Protein AF-A0A7S1PYJ2-F1 (afdb_monomer_lite)

InterPro domains:
  IPR002048 EF-hand domain [PS50222] (31-62)
  IPR011992 EF-hand domain pair [SSF47473] (1-68)
  IPR018247 EF-Hand 1, calcium-binding site [PS00018] (40-52)

Structure (mmCIF, N/CA/C/O backbone):
data_AF-A0A7S1PYJ2-F1
#
_entry.id   AF-A0A7S1PYJ2-F1
#
loop_
_atom_site.group_PDB
_atom_site.id
_atom_site.type_symbol
_atom_site.label_atom_id
_atom_site.label_alt_id
_atom_site.label_comp_id
_atom_site.label_asym_id
_atom_site.label_entity_id
_atom_site.label_seq_id
_atom_site.pdbx_PDB_ins_code
_atom_site.Cartn_x
_atom_site.Cartn_y
_atom_site.Cartn_z
_atom_site.occupancy
_atom_site.B_iso_or_equiv
_atom_site.auth_seq_id
_atom_site.auth_comp_id
_atom_site.auth_asym_id
_atom_site.auth_atom_id
_atom_site.pdbx_PDB_model_num
ATOM 1 N N . ASP A 1 1 ? -9.896 -20.021 8.874 1.00 67.19 1 ASP A N 1
ATOM 2 C CA . ASP A 1 1 ? -8.669 -19.938 8.044 1.00 67.19 1 ASP A CA 1
ATOM 3 C C . ASP A 1 1 ? -7.664 -18.922 8.589 1.00 67.19 1 ASP A C 1
ATOM 5 O O . ASP A 1 1 ? -6.493 -19.052 8.267 1.00 67.19 1 ASP A O 1
ATOM 9 N N . GLY A 1 2 ? -8.070 -17.987 9.462 1.00 85.31 2 GLY A N 1
ATOM 10 C CA . GLY A 1 2 ? -7.146 -17.023 10.083 1.00 85.31 2 GLY A CA 1
ATOM 11 C C . GLY A 1 2 ? -6.793 -15.859 9.157 1.00 85.31 2 GLY A C 1
ATOM 12 O O . GLY A 1 2 ? -5.925 -15.049 9.480 1.00 85.31 2 GLY A O 1
ATOM 13 N N . LEU A 1 3 ? -7.479 -15.789 8.017 1.00 91.69 3 LEU A N 1
ATOM 14 C CA . LEU A 1 3 ? -7.416 -14.689 7.080 1.00 91.69 3 LEU A CA 1
ATOM 15 C C . LEU A 1 3 ? -8.566 -13.725 7.371 1.00 91.69 3 LEU A C 1
ATOM 17 O O . LEU A 1 3 ? -9.591 -14.104 7.928 1.00 91.69 3 LEU A O 1
ATOM 21 N N . LEU A 1 4 ? -8.342 -12.472 7.017 1.00 94.19 4 LEU A N 1
ATOM 22 C CA . LEU A 1 4 ? -9.311 -11.399 7.008 1.00 94.19 4 LEU A CA 1
ATOM 23 C C . LEU A 1 4 ? -9.366 -10.884 5.575 1.00 94.19 4 LEU A C 1
ATOM 25 O O . LEU A 1 4 ? -8.358 -10.407 5.049 1.00 94.19 4 LEU A O 1
ATOM 29 N N . SER A 1 5 ? -10.526 -10.994 4.947 1.00 96.44 5 SER A N 1
ATOM 30 C CA . SER A 1 5 ? -10.809 -10.360 3.664 1.00 96.44 5 SER A CA 1
ATOM 31 C C . SER A 1 5 ? -11.297 -8.920 3.843 1.00 96.44 5 SER A C 1
ATOM 33 O O . SER A 1 5 ? -11.717 -8.507 4.928 1.00 96.44 5 SER A O 1
ATOM 35 N N . GLY A 1 6 ? -11.259 -8.146 2.757 1.00 93.62 6 GLY A N 1
ATOM 36 C CA . GLY A 1 6 ? -11.797 -6.784 2.752 1.00 93.62 6 GLY A CA 1
ATOM 37 C C . GLY A 1 6 ? -13.294 -6.740 3.078 1.00 93.62 6 GLY A C 1
ATOM 38 O O . GLY A 1 6 ? -13.718 -5.893 3.860 1.00 93.62 6 GLY A O 1
ATOM 39 N N . ASP A 1 7 ? -14.070 -7.685 2.544 1.00 95.56 7 ASP A N 1
ATOM 40 C CA . ASP A 1 7 ? -15.514 -7.773 2.791 1.00 95.56 7 ASP A CA 1
ATOM 41 C C . ASP A 1 7 ? -15.808 -8.132 4.257 1.00 95.56 7 ASP A C 1
ATOM 43 O O . ASP A 1 7 ? -16.645 -7.494 4.892 1.00 95.56 7 ASP A O 1
ATOM 47 N N . GLU A 1 8 ? -15.060 -9.075 4.842 1.00 95.00 8 GLU A N 1
ATOM 48 C CA . GLU A 1 8 ? -15.183 -9.414 6.269 1.00 95.00 8 GLU A CA 1
ATOM 49 C C . GLU A 1 8 ? -14.809 -8.241 7.180 1.00 95.00 8 GLU A C 1
ATOM 51 O O . GLU A 1 8 ? -15.423 -8.058 8.233 1.00 95.00 8 GLU A O 1
ATOM 56 N N . LEU A 1 9 ? -13.821 -7.428 6.789 1.00 93.62 9 LEU A N 1
ATOM 57 C CA . LEU A 1 9 ? -13.493 -6.208 7.519 1.00 93.62 9 LEU A CA 1
ATOM 58 C C . LEU A 1 9 ? -14.627 -5.179 7.429 1.00 93.62 9 LEU A C 1
ATOM 60 O O . LEU A 1 9 ? -14.956 -4.567 8.443 1.00 93.62 9 LEU A O 1
ATOM 64 N N . GLU A 1 10 ? -15.233 -4.973 6.259 1.00 93.38 10 GLU A N 1
ATOM 65 C CA . GLU A 1 10 ? -16.374 -4.057 6.117 1.00 93.38 10 GLU A CA 1
ATOM 66 C C . GLU A 1 10 ? -17.580 -4.524 6.941 1.00 93.38 10 GLU A C 1
ATOM 68 O O . GLU A 1 10 ? -18.155 -3.729 7.688 1.00 93.38 10 GLU A O 1
ATOM 73 N N . ASP A 1 11 ? -17.907 -5.815 6.895 1.00 94.25 11 ASP A N 1
ATOM 74 C CA . ASP A 1 11 ? -18.971 -6.405 7.709 1.00 94.25 11 ASP A CA 1
ATOM 75 C C . ASP A 1 11 ? -18.684 -6.258 9.211 1.00 94.25 11 ASP A C 1
ATOM 77 O O . ASP A 1 11 ? -19.577 -5.926 9.999 1.00 94.25 11 ASP A O 1
ATOM 81 N N . ALA A 1 12 ? -17.425 -6.439 9.624 1.00 91.56 12 ALA A N 1
ATOM 82 C CA . ALA A 1 12 ? -17.007 -6.206 11.000 1.00 91.56 12 ALA A CA 1
ATOM 83 C C . ALA A 1 12 ? -17.140 -4.725 11.390 1.00 91.56 12 ALA A C 1
ATOM 85 O O . ALA A 1 12 ? -17.634 -4.425 12.472 1.00 91.56 12 ALA A O 1
ATOM 86 N N . LEU A 1 13 ? -16.768 -3.785 10.519 1.00 89.25 13 LEU A N 1
ATOM 87 C CA . LEU A 1 13 ? -16.899 -2.345 10.771 1.00 89.25 13 LEU A CA 1
ATOM 88 C C . LEU A 1 13 ? -18.359 -1.870 10.829 1.00 89.25 13 LEU A C 1
ATOM 90 O O . LEU A 1 13 ? -18.635 -0.854 11.465 1.00 89.25 13 LEU A O 1
ATOM 94 N N . LEU A 1 14 ? -19.290 -2.590 10.199 1.00 90.69 14 LEU A N 1
ATOM 95 C CA . LEU A 1 14 ? -20.732 -2.357 10.328 1.00 90.69 14 LEU A CA 1
ATOM 96 C C . LEU A 1 14 ? -21.309 -2.916 11.636 1.00 90.69 14 LEU A C 1
ATOM 98 O O . LEU A 1 14 ? -22.418 -2.541 12.025 1.00 90.69 14 LEU A O 1
ATOM 102 N N . ASN A 1 15 ? -20.584 -3.801 12.327 1.00 93.06 15 ASN A N 1
ATOM 103 C CA . ASN A 1 15 ? -20.982 -4.318 13.627 1.00 93.06 15 ASN A CA 1
ATOM 104 C C . ASN A 1 15 ? -20.698 -3.268 14.723 1.00 93.06 15 ASN A C 1
ATOM 106 O O . ASN A 1 15 ? -19.529 -3.007 15.025 1.00 93.06 15 ASN A O 1
ATOM 110 N N . PRO A 1 16 ? -21.732 -2.726 15.401 1.00 89.44 16 PRO A N 1
ATOM 111 C CA . PRO A 1 16 ? -21.556 -1.653 16.383 1.00 89.44 16 PRO A CA 1
ATOM 112 C C . PRO A 1 16 ? -20.630 -2.032 17.540 1.00 89.44 16 PRO A C 1
ATOM 114 O O . PRO A 1 16 ? -19.904 -1.193 18.065 1.00 89.44 16 PRO A O 1
ATOM 117 N N . THR A 1 17 ? -20.634 -3.307 17.936 1.00 90.31 17 THR A N 1
ATOM 118 C CA . THR A 1 17 ? -19.775 -3.804 19.009 1.00 90.31 17 THR A CA 1
ATOM 119 C C . THR A 1 17 ? -18.315 -3.794 18.580 1.00 90.31 17 THR A C 1
ATOM 121 O O . THR A 1 17 ? -17.458 -3.376 19.351 1.00 90.31 17 THR A O 1
ATOM 124 N N . PHE A 1 18 ? -17.999 -4.239 17.366 1.00 87.00 18 PHE A N 1
ATOM 125 C CA . PHE A 1 18 ? -16.622 -4.222 16.873 1.00 87.00 18 PHE A CA 1
ATOM 126 C C . PHE A 1 18 ? -1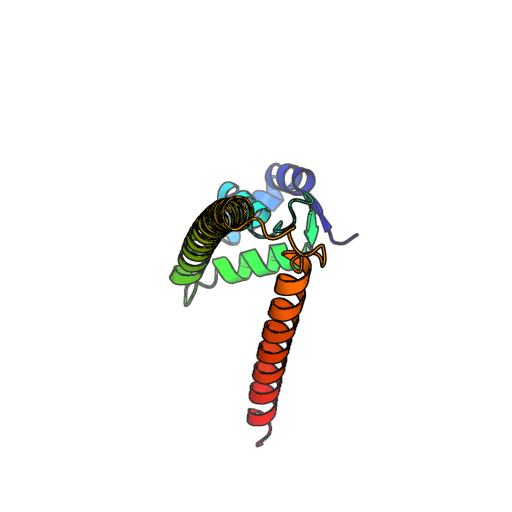6.130 -2.790 16.641 1.00 87.00 18 PHE A C 1
ATOM 128 O O . PHE A 1 18 ? -15.032 -2.443 17.073 1.00 87.00 18 PHE A O 1
ATOM 135 N N . GLU A 1 19 ? -16.973 -1.938 16.056 1.00 85.44 19 GLU A N 1
ATOM 136 C CA . GLU A 1 19 ? -16.695 -0.513 15.875 1.00 85.44 19 GLU A CA 1
ATOM 137 C C . GLU A 1 19 ? -16.375 0.180 17.212 1.00 85.44 19 GLU A C 1
ATOM 139 O O . GLU A 1 19 ? -15.409 0.935 17.316 1.00 85.44 19 GLU A O 1
ATOM 144 N N . GLU A 1 20 ? -17.128 -0.125 18.273 1.00 85.69 20 GLU A N 1
ATOM 145 C CA . GLU A 1 20 ? -16.875 0.409 19.612 1.00 85.69 20 GLU A CA 1
ATOM 146 C C . GLU A 1 20 ? -15.535 -0.070 20.192 1.00 85.69 20 GLU A C 1
ATOM 148 O O . GLU A 1 20 ? -14.792 0.739 20.751 1.00 85.69 20 GLU A O 1
ATOM 153 N N . HIS A 1 21 ? -15.168 -1.343 20.000 1.00 83.62 21 HIS A N 1
ATOM 154 C CA . HIS A 1 21 ? -13.849 -1.853 20.395 1.00 83.62 21 HIS A CA 1
ATOM 155 C C . HIS A 1 21 ? -12.713 -1.174 19.621 1.00 83.62 21 HIS A C 1
ATOM 157 O O . HIS A 1 21 ? -11.691 -0.825 20.213 1.00 83.62 21 HIS A O 1
ATOM 163 N N . MET A 1 22 ? -12.888 -0.943 18.318 1.00 81.56 22 MET A N 1
ATOM 164 C CA . MET A 1 22 ? -11.910 -0.225 17.499 1.00 81.56 22 MET A CA 1
ATOM 165 C C . MET A 1 22 ? -11.738 1.217 17.966 1.00 81.56 22 MET A C 1
ATOM 167 O O . MET A 1 22 ? -10.610 1.677 18.160 1.00 81.56 22 MET A O 1
ATOM 171 N N . ARG A 1 23 ? -12.849 1.901 18.247 1.00 81.12 23 ARG A N 1
ATOM 172 C CA . ARG A 1 23 ? -12.845 3.264 18.781 1.00 81.12 23 ARG A CA 1
ATOM 173 C C . ARG A 1 23 ? -12.192 3.326 20.161 1.00 81.12 23 ARG A C 1
ATOM 175 O O . ARG A 1 23 ? -11.431 4.250 20.433 1.00 81.12 23 ARG A O 1
ATOM 182 N N . ALA A 1 24 ? -12.429 2.328 21.016 1.00 81.75 24 ALA A N 1
ATOM 183 C CA . ALA A 1 24 ? -11.769 2.191 22.315 1.00 81.75 24 ALA A CA 1
ATOM 184 C C . ALA A 1 24 ? -10.259 1.917 22.179 1.00 81.75 24 ALA A C 1
ATOM 186 O O . ALA A 1 24 ? -9.467 2.439 22.962 1.00 81.75 24 ALA A O 1
ATOM 187 N N . ALA A 1 25 ? -9.845 1.187 21.138 1.00 76.50 25 ALA A N 1
ATOM 188 C CA . ALA A 1 25 ? -8.447 1.064 20.717 1.00 76.50 25 ALA A CA 1
ATOM 189 C C . ALA A 1 25 ? -7.913 2.341 20.027 1.00 76.50 25 ALA A C 1
ATOM 191 O O . ALA A 1 25 ? -6.776 2.378 19.557 1.00 76.50 25 ALA A O 1
ATOM 192 N N . GLY A 1 26 ? -8.720 3.404 19.968 1.00 77.44 26 GLY A N 1
ATOM 193 C CA . GLY A 1 26 ? -8.385 4.702 19.402 1.00 77.44 26 GLY A CA 1
ATOM 194 C C . GLY A 1 26 ? -8.327 4.718 17.882 1.00 77.44 26 GLY A C 1
ATOM 195 O O . GLY A 1 26 ? -7.734 5.651 17.349 1.00 77.44 26 GLY A O 1
ATOM 196 N N . MET A 1 27 ? -8.844 3.693 17.197 1.00 82.12 27 MET A N 1
ATOM 197 C CA . MET A 1 27 ? -8.822 3.550 15.744 1.00 82.12 27 MET A CA 1
ATOM 198 C C . MET A 1 27 ? -10.178 3.874 15.120 1.00 82.12 27 MET A C 1
ATOM 200 O O . MET A 1 27 ? -11.199 3.318 15.513 1.00 82.12 27 MET A O 1
ATOM 204 N N . GLU A 1 28 ? -10.165 4.731 14.104 1.00 84.44 28 GLU A N 1
ATOM 205 C CA . GLU A 1 28 ? -11.350 5.029 13.300 1.00 84.44 28 GLU A CA 1
ATOM 206 C C . GLU A 1 28 ? -11.522 4.016 12.159 1.00 84.44 28 GLU A C 1
ATOM 208 O O . GLU A 1 28 ? -10.553 3.464 11.632 1.00 84.44 28 GLU A O 1
ATOM 213 N N . ALA A 1 29 ? -12.756 3.821 11.694 1.00 84.12 29 ALA A N 1
ATOM 214 C CA . ALA A 1 29 ? -13.057 2.850 10.639 1.00 84.12 29 ALA A CA 1
ATOM 215 C C . ALA A 1 29 ? -12.306 3.128 9.318 1.00 84.12 29 ALA A C 1
ATOM 217 O O . ALA A 1 29 ? -11.985 2.213 8.564 1.00 84.12 29 ALA A O 1
ATOM 218 N N . TRP A 1 30 ? -12.017 4.391 8.997 1.00 82.69 30 TRP A N 1
ATOM 219 C CA . TRP A 1 30 ? -11.229 4.738 7.808 1.00 82.69 30 TRP A CA 1
ATOM 220 C C . TRP A 1 30 ? -9.732 4.425 7.984 1.00 82.69 30 TRP A C 1
ATOM 222 O O . TRP A 1 30 ? -9.076 4.053 7.013 1.00 82.69 30 TRP A O 1
ATOM 232 N N . GLU A 1 31 ? -9.200 4.514 9.211 1.00 81.31 31 GLU A N 1
ATOM 233 C CA . GLU A 1 31 ? -7.823 4.112 9.529 1.00 81.31 31 GLU A CA 1
ATOM 234 C C . GLU A 1 31 ? -7.667 2.594 9.401 1.00 81.31 31 GLU A C 1
ATOM 236 O O . GLU A 1 31 ? -6.666 2.126 8.867 1.00 81.31 31 GLU A O 1
ATOM 241 N N . ALA A 1 32 ? -8.681 1.836 9.828 1.00 87.38 32 ALA A N 1
ATOM 242 C CA . ALA A 1 32 ? -8.743 0.382 9.691 1.00 87.38 32 ALA A CA 1
ATOM 243 C C . ALA A 1 32 ? -8.678 -0.063 8.223 1.00 87.38 32 ALA A C 1
ATOM 245 O O . ALA A 1 32 ? -7.868 -0.913 7.860 1.00 87.38 32 ALA A O 1
ATOM 246 N N . ARG A 1 33 ? -9.481 0.573 7.358 1.00 88.50 33 ARG A N 1
ATOM 247 C CA . ARG A 1 33 ? -9.464 0.349 5.902 1.00 88.50 33 ARG A CA 1
ATOM 248 C C . ARG A 1 33 ? -8.113 0.700 5.289 1.00 88.50 33 ARG A C 1
ATOM 250 O O . ARG A 1 33 ? -7.588 -0.046 4.467 1.00 88.50 33 ARG A O 1
ATOM 257 N N . GLY A 1 34 ? -7.542 1.829 5.712 1.00 84.56 34 GLY A N 1
ATOM 258 C CA . GLY A 1 34 ? -6.212 2.253 5.288 1.00 84.56 34 GLY A CA 1
ATOM 259 C C . GLY A 1 34 ? -5.134 1.247 5.687 1.00 84.56 34 GLY A C 1
ATOM 260 O O . GLY A 1 34 ? -4.295 0.906 4.861 1.00 84.56 34 GLY A O 1
ATOM 261 N N . LEU A 1 35 ? -5.184 0.731 6.919 1.00 87.06 35 LEU A N 1
ATOM 262 C CA . LEU A 1 35 ? -4.278 -0.305 7.409 1.00 87.06 35 LEU A CA 1
ATOM 263 C C . LEU A 1 35 ? -4.442 -1.616 6.633 1.00 87.06 35 LEU A C 1
ATOM 265 O O . LEU A 1 35 ? -3.444 -2.228 6.272 1.00 87.06 35 LEU A O 1
ATOM 269 N N . PHE A 1 36 ? -5.670 -2.031 6.334 1.00 89.50 36 PHE A N 1
ATOM 270 C CA . PHE A 1 36 ? -5.921 -3.242 5.555 1.00 89.50 36 PHE A CA 1
ATOM 271 C C . PHE A 1 36 ? -5.290 -3.160 4.162 1.00 89.50 36 PHE A C 1
ATOM 273 O O . PHE A 1 36 ? -4.490 -4.013 3.790 1.00 89.50 36 PHE A O 1
ATOM 280 N N . GLN A 1 37 ? -5.565 -2.076 3.428 1.00 87.50 37 GLN A N 1
ATOM 281 C CA . GLN A 1 37 ? -4.957 -1.829 2.112 1.00 87.50 37 GLN A CA 1
ATOM 282 C C . GLN A 1 37 ? -3.431 -1.717 2.172 1.00 87.50 37 GLN A C 1
ATOM 284 O O . GLN A 1 37 ? -2.747 -1.923 1.174 1.00 87.50 37 GLN A O 1
ATOM 289 N N . LEU A 1 38 ? -2.897 -1.325 3.326 1.00 80.31 38 LEU A N 1
ATOM 290 C CA . LEU A 1 38 ? -1.466 -1.197 3.548 1.00 80.31 38 LEU A CA 1
ATOM 291 C C . LEU A 1 38 ? -0.792 -2.549 3.807 1.00 80.31 38 LEU A C 1
ATOM 293 O O . LEU A 1 38 ? 0.373 -2.710 3.453 1.00 80.31 38 LEU A O 1
ATOM 297 N N . LEU A 1 39 ? -1.505 -3.483 4.439 1.00 85.25 39 LEU A N 1
ATOM 298 C CA . LEU A 1 39 ? -1.022 -4.825 4.758 1.00 85.25 39 LEU A CA 1
ATOM 299 C C . LEU A 1 39 ? -1.215 -5.814 3.598 1.00 85.25 39 LEU A C 1
ATOM 301 O O . LEU A 1 39 ? -0.407 -6.727 3.464 1.00 85.25 39 LEU A O 1
ATOM 305 N N . ASP A 1 40 ? -2.214 -5.617 2.731 1.00 88.12 40 ASP A N 1
ATOM 306 C CA . ASP A 1 40 ? -2.417 -6.420 1.513 1.00 88.12 40 ASP A CA 1
ATOM 307 C C . ASP A 1 40 ? -1.440 -6.006 0.395 1.00 88.12 40 ASP A C 1
ATOM 309 O O . ASP A 1 40 ? -1.817 -5.431 -0.629 1.00 88.12 40 ASP A O 1
ATOM 313 N N . THR A 1 41 ? -0.144 -6.255 0.604 1.00 77.94 41 THR A N 1
ATOM 314 C CA . THR A 1 41 ? 0.920 -5.842 -0.331 1.00 77.94 41 THR A CA 1
ATOM 315 C C . THR A 1 41 ? 0.825 -6.518 -1.691 1.00 77.94 41 THR A C 1
ATOM 317 O O . THR A 1 41 ? 1.240 -5.937 -2.695 1.00 77.94 41 THR A O 1
ATOM 320 N N . ASP A 1 42 ? 0.257 -7.720 -1.719 1.00 83.50 42 ASP A N 1
ATOM 321 C CA . ASP A 1 42 ? 0.181 -8.573 -2.902 1.00 83.50 42 ASP A CA 1
ATOM 322 C C . ASP A 1 42 ? -1.161 -8.412 -3.644 1.00 83.50 42 ASP A C 1
ATOM 324 O O . ASP A 1 42 ? -1.403 -9.092 -4.641 1.00 83.50 42 ASP A O 1
ATOM 328 N N . ALA A 1 43 ? -2.023 -7.491 -3.185 1.00 83.00 43 ALA A N 1
ATOM 329 C CA . ALA A 1 43 ? -3.352 -7.216 -3.737 1.00 83.00 43 ALA A CA 1
ATOM 330 C C . ALA A 1 43 ? -4.230 -8.476 -3.858 1.00 83.00 43 ALA A C 1
ATOM 332 O O . ALA A 1 43 ? -4.980 -8.653 -4.823 1.00 83.00 43 ALA A O 1
ATOM 333 N N . THR A 1 44 ? -4.119 -9.369 -2.877 1.00 88.19 44 THR A N 1
ATOM 334 C CA . THR A 1 44 ? -4.878 -10.623 -2.811 1.00 88.19 44 THR A CA 1
ATOM 335 C C . THR A 1 44 ? -6.297 -10.409 -2.294 1.00 88.19 44 THR A C 1
ATOM 337 O O . THR A 1 44 ? -7.136 -11.306 -2.405 1.00 88.19 44 THR A O 1
ATOM 340 N N . GLY A 1 45 ? -6.566 -9.243 -1.701 1.00 90.06 45 GLY A N 1
ATOM 341 C CA . GLY A 1 45 ? -7.796 -8.936 -0.983 1.00 90.06 45 GLY A CA 1
ATOM 342 C C . GLY A 1 45 ? -7.879 -9.581 0.400 1.00 90.06 45 GLY A C 1
ATOM 343 O O . GLY A 1 45 ? -8.945 -9.517 1.010 1.00 90.06 45 GLY A O 1
ATOM 344 N N . HIS A 1 46 ? -6.796 -10.203 0.882 1.00 92.44 46 HIS A N 1
ATOM 345 C CA . HIS A 1 46 ? -6.744 -10.941 2.142 1.00 92.44 46 HIS A CA 1
ATOM 346 C C . HIS A 1 46 ? -5.452 -10.635 2.906 1.00 92.44 46 HIS A C 1
ATOM 348 O O . HIS A 1 46 ? -4.378 -10.522 2.324 1.00 92.44 46 HIS A O 1
ATOM 354 N N . ILE A 1 47 ? -5.542 -10.571 4.231 1.00 90.56 47 ILE A N 1
ATOM 355 C CA . ILE A 1 47 ? -4.393 -10.493 5.147 1.00 90.56 47 ILE A CA 1
ATOM 356 C C . ILE A 1 47 ? -4.596 -11.479 6.292 1.00 90.56 47 ILE A C 1
ATOM 358 O O . ILE A 1 47 ? -5.708 -11.957 6.495 1.00 90.56 47 ILE A O 1
ATOM 362 N N . THR A 1 48 ? -3.566 -11.796 7.074 1.00 90.88 48 THR A N 1
ATOM 363 C CA . THR A 1 48 ? -3.804 -12.569 8.300 1.00 90.88 48 THR A CA 1
ATOM 364 C C . THR A 1 48 ? -4.433 -11.681 9.375 1.00 90.88 48 THR A C 1
ATOM 366 O O . THR A 1 48 ? -4.147 -10.483 9.470 1.00 90.88 48 THR A O 1
ATOM 369 N N . VAL A 1 49 ? -5.290 -12.264 10.214 1.00 87.81 49 VAL A N 1
ATOM 370 C CA . VAL A 1 49 ? -5.880 -11.548 11.359 1.00 87.81 49 VAL A CA 1
ATOM 371 C C . VAL A 1 49 ? -4.784 -11.046 12.309 1.00 87.81 49 VAL A C 1
ATOM 373 O O . VAL A 1 49 ? -4.884 -9.938 12.836 1.00 87.81 49 VAL A O 1
ATOM 376 N N . ASP A 1 50 ? -3.712 -11.823 12.486 1.00 84.50 50 ASP A N 1
ATOM 377 C CA . ASP A 1 50 ? -2.577 -11.457 13.336 1.00 84.50 50 ASP A CA 1
ATOM 378 C C . ASP A 1 50 ? -1.828 -10.227 12.803 1.00 84.50 50 ASP A C 1
ATOM 380 O O . ASP A 1 50 ? -1.522 -9.319 13.580 1.00 84.50 50 ASP A O 1
ATOM 384 N N . ASP A 1 51 ? -1.593 -10.141 11.488 1.00 83.50 51 ASP A N 1
ATOM 385 C CA . ASP A 1 51 ? -0.962 -8.969 10.864 1.00 83.50 51 ASP A CA 1
ATOM 386 C C . ASP A 1 51 ? -1.819 -7.716 11.044 1.00 83.50 51 ASP A C 1
ATOM 388 O O . ASP A 1 51 ? -1.301 -6.636 11.351 1.00 83.50 51 ASP A O 1
ATOM 392 N N . PHE A 1 52 ? -3.139 -7.863 10.908 1.00 88.38 52 PHE A N 1
ATOM 393 C CA . PHE A 1 52 ? -4.078 -6.772 11.130 1.00 88.38 52 PHE A CA 1
ATOM 394 C C . PHE A 1 52 ? -4.019 -6.269 12.577 1.00 88.38 52 PHE A C 1
ATOM 396 O O . PHE A 1 52 ? -3.802 -5.078 12.812 1.00 88.38 52 PHE A O 1
ATOM 403 N N . LEU A 1 53 ? -4.125 -7.168 13.561 1.00 83.88 53 LEU A N 1
ATOM 404 C CA . LEU A 1 53 ? -4.055 -6.823 14.985 1.00 83.88 53 LEU A CA 1
ATOM 405 C C . LEU A 1 53 ? -2.699 -6.217 15.368 1.00 83.88 53 LEU A C 1
ATOM 407 O O . LEU A 1 53 ? -2.642 -5.221 16.095 1.00 83.88 53 LEU A O 1
ATOM 411 N N . TYR A 1 54 ? -1.601 -6.769 14.849 1.00 79.25 54 TYR A N 1
ATOM 412 C CA . TYR A 1 54 ? -0.263 -6.226 15.066 1.00 79.25 54 TYR A CA 1
ATOM 413 C C . TYR A 1 54 ? -0.124 -4.819 14.470 1.00 79.25 54 TYR A C 1
ATOM 415 O O . TYR A 1 54 ? 0.437 -3.921 15.106 1.00 79.25 54 TYR A O 1
ATOM 423 N N . GLY A 1 55 ? -0.697 -4.595 13.284 1.00 78.62 55 GLY A N 1
ATOM 424 C CA . GLY A 1 55 ? -0.796 -3.283 12.651 1.00 78.62 55 GLY A CA 1
ATOM 425 C C . GLY A 1 55 ? -1.542 -2.261 13.513 1.00 78.62 55 GLY A C 1
ATOM 426 O O . GLY A 1 55 ? -1.058 -1.138 13.688 1.00 78.62 55 GLY A O 1
ATOM 427 N N . ILE A 1 56 ? -2.660 -2.662 14.130 1.00 81.75 56 ILE A N 1
ATOM 428 C CA . ILE A 1 56 ? -3.426 -1.823 15.065 1.00 81.75 56 ILE A CA 1
ATOM 429 C C . ILE A 1 56 ? -2.569 -1.434 16.273 1.00 81.75 56 ILE A C 1
ATOM 431 O O . ILE A 1 56 ? -2.427 -0.246 16.573 1.00 81.75 56 ILE A O 1
ATOM 435 N N . ILE A 1 57 ? -1.951 -2.412 16.942 1.00 75.69 57 ILE A N 1
ATOM 436 C CA . ILE A 1 57 ? -1.115 -2.182 18.132 1.00 75.69 57 ILE A CA 1
ATOM 437 C C . ILE A 1 57 ? 0.043 -1.229 17.804 1.00 75.69 57 ILE A C 1
ATOM 439 O O . ILE A 1 57 ? 0.336 -0.294 18.554 1.00 75.69 57 ILE A O 1
ATOM 443 N N . ARG A 1 58 ? 0.691 -1.429 16.653 1.00 71.12 58 ARG A N 1
ATOM 444 C CA . ARG A 1 58 ? 1.851 -0.639 16.230 1.00 71.12 58 ARG A CA 1
ATOM 445 C C . ARG A 1 58 ? 1.494 0.801 15.862 1.00 71.12 58 ARG A C 1
ATOM 447 O O . ARG A 1 58 ? 2.269 1.704 16.169 1.00 71.12 58 ARG A O 1
ATOM 454 N N . LEU A 1 59 ? 0.325 1.037 15.265 1.00 70.38 59 LEU A N 1
ATOM 455 C CA . LEU A 1 59 ? -0.172 2.391 14.999 1.00 70.38 59 LEU A CA 1
ATOM 456 C C . LEU A 1 59 ? -0.507 3.157 16.290 1.00 70.38 59 LEU A C 1
ATOM 458 O O . LEU A 1 59 ? -0.357 4.381 16.336 1.00 70.38 59 LEU A O 1
ATOM 462 N N . LYS A 1 60 ? -0.941 2.454 17.343 1.00 67.50 60 LYS A N 1
ATOM 463 C CA . LYS A 1 60 ? -1.438 3.067 18.587 1.00 67.50 60 LYS A CA 1
ATOM 464 C C . LYS A 1 60 ? -0.387 3.246 19.682 1.00 67.50 60 LYS A C 1
ATOM 466 O O . LYS A 1 60 ? -0.585 4.089 20.557 1.00 67.50 60 LYS A O 1
ATOM 471 N N . ASN A 1 61 ? 0.764 2.576 19.600 1.00 60.31 61 ASN A N 1
ATOM 472 C CA . ASN A 1 61 ? 1.915 2.869 20.462 1.00 60.31 61 ASN A CA 1
ATOM 473 C C . ASN A 1 61 ? 2.549 4.227 20.092 1.00 60.31 61 ASN A C 1
ATOM 475 O O . ASN A 1 61 ? 3.487 4.341 19.301 1.00 60.31 61 ASN A O 1
ATOM 479 N N . LYS A 1 62 ? 1.991 5.282 20.690 1.00 51.03 62 LYS A N 1
ATOM 480 C CA . LYS A 1 62 ? 2.241 6.706 20.415 1.00 51.03 62 LYS A CA 1
ATOM 481 C C . LYS A 1 62 ? 3.629 7.221 20.824 1.00 51.03 62 LYS A C 1
ATOM 483 O O . LYS A 1 62 ? 3.942 8.370 20.535 1.00 51.03 62 LYS A O 1
ATOM 488 N N . GLU A 1 63 ? 4.472 6.398 21.447 1.00 52.62 63 GLU A N 1
ATOM 489 C CA . GLU A 1 63 ? 5.866 6.762 21.750 1.00 52.62 63 GLU A CA 1
ATOM 490 C C . GLU A 1 63 ? 6.814 6.582 20.542 1.00 52.62 63 GLU A C 1
ATOM 492 O O . GLU A 1 63 ? 7.927 7.100 20.567 1.00 52.62 63 GLU A O 1
ATOM 497 N N . GLN A 1 64 ? 6.376 5.923 19.452 1.00 52.66 64 GLN A N 1
ATOM 498 C CA . GLN A 1 64 ? 7.172 5.739 18.218 1.00 52.66 64 GLN A CA 1
ATOM 499 C C . GLN A 1 64 ? 6.394 5.914 16.890 1.00 52.66 64 GLN A C 1
ATOM 501 O O . GLN A 1 64 ? 7.001 5.871 15.819 1.00 52.66 64 GLN A O 1
ATOM 506 N N . SER A 1 65 ? 5.067 6.105 16.899 1.00 49.69 65 SER A N 1
ATOM 507 C CA . SER A 1 65 ? 4.236 5.921 15.690 1.00 49.69 65 SER A CA 1
ATOM 508 C C . SER A 1 65 ? 4.167 7.095 14.702 1.00 49.69 65 SER A C 1
ATOM 510 O O . SER A 1 65 ? 3.635 6.924 13.605 1.00 49.69 65 SER A O 1
ATOM 512 N N . VAL A 1 66 ? 4.740 8.262 15.020 1.00 48.62 66 VAL A N 1
ATOM 513 C CA . VAL A 1 66 ? 4.718 9.431 14.111 1.00 48.62 66 VAL A CA 1
ATOM 514 C C . VAL A 1 66 ? 5.601 9.236 12.867 1.00 48.62 66 VAL A C 1
ATOM 516 O O . VAL A 1 66 ? 5.388 9.905 11.858 1.00 48.62 66 VAL A O 1
ATOM 519 N N . ASP A 1 67 ? 6.525 8.272 12.870 1.00 58.22 67 ASP A N 1
ATOM 520 C CA . ASP A 1 67 ? 7.456 8.098 11.747 1.00 58.22 67 ASP A CA 1
ATOM 521 C C . ASP A 1 67 ? 7.088 6.947 10.794 1.00 58.22 67 ASP A C 1
ATOM 523 O O . ASP A 1 67 ? 7.492 6.943 9.637 1.00 58.22 67 ASP A O 1
ATOM 527 N N . LEU A 1 68 ? 6.267 5.973 11.210 1.00 61.84 68 LEU A N 1
ATOM 528 C CA . LEU A 1 68 ? 6.032 4.783 10.379 1.00 61.84 68 LEU A CA 1
ATOM 529 C C . LEU A 1 68 ? 5.141 5.071 9.164 1.00 61.84 68 LEU A C 1
ATOM 531 O O . LEU A 1 68 ? 5.485 4.677 8.054 1.00 61.84 68 LEU A O 1
ATOM 535 N N . ALA A 1 69 ? 4.028 5.785 9.348 1.00 53.25 69 ALA A N 1
ATOM 536 C CA . ALA A 1 69 ? 3.149 6.151 8.234 1.00 53.25 69 ALA A CA 1
ATOM 537 C C . ALA A 1 69 ? 3.885 7.034 7.208 1.00 53.25 69 ALA A C 1
ATOM 539 O O . ALA A 1 69 ? 3.749 6.841 5.999 1.00 53.25 69 ALA A O 1
ATOM 540 N N . THR A 1 70 ? 4.729 7.947 7.696 1.00 64.56 70 THR A N 1
ATOM 541 C CA . THR A 1 70 ? 5.595 8.807 6.880 1.00 64.56 70 THR A CA 1
ATOM 542 C C . THR A 1 70 ? 6.626 7.986 6.110 1.00 64.56 70 THR A C 1
ATOM 544 O O . THR A 1 70 ? 6.730 8.120 4.892 1.00 64.56 70 THR A O 1
ATOM 547 N N . VAL A 1 71 ? 7.334 7.074 6.781 1.00 71.06 71 VAL A N 1
ATOM 548 C CA . VAL A 1 71 ? 8.303 6.166 6.151 1.00 71.06 71 VAL A CA 1
ATOM 549 C C . VAL A 1 71 ? 7.633 5.274 5.107 1.00 71.06 71 VAL A C 1
ATOM 551 O O . VAL A 1 71 ? 8.187 5.070 4.0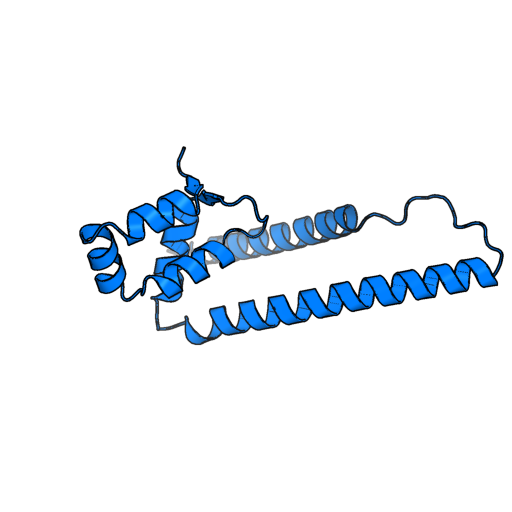30 1.00 71.06 71 VAL A O 1
ATOM 554 N N . MET A 1 72 ? 6.431 4.763 5.371 1.00 63.47 72 MET A N 1
ATOM 555 C CA . MET A 1 72 ? 5.685 3.939 4.414 1.00 63.47 72 MET A CA 1
ATOM 556 C C . MET A 1 72 ? 5.240 4.749 3.192 1.00 63.47 72 MET A C 1
ATOM 558 O O . MET A 1 72 ? 5.383 4.284 2.059 1.00 63.47 72 MET A O 1
ATOM 562 N N . TYR A 1 73 ? 4.774 5.982 3.398 1.00 66.00 73 TYR A N 1
ATOM 563 C CA . TYR A 1 73 ? 4.426 6.893 2.311 1.00 66.00 73 TYR A CA 1
ATOM 564 C C . TYR A 1 73 ? 5.647 7.261 1.455 1.00 66.00 73 TYR A C 1
ATOM 566 O O . TYR A 1 73 ? 5.592 7.163 0.226 1.00 66.00 73 TYR A O 1
ATOM 574 N N . GLU A 1 74 ? 6.774 7.613 2.077 1.00 74.75 74 GLU A N 1
ATOM 575 C CA . GLU A 1 74 ? 8.016 7.905 1.355 1.00 74.75 74 GLU A CA 1
ATOM 576 C C . GLU A 1 74 ? 8.561 6.665 0.633 1.00 74.75 74 GLU A C 1
ATOM 578 O O . GLU A 1 74 ? 8.947 6.769 -0.532 1.00 74.75 74 GLU A O 1
ATOM 583 N N . ASN A 1 75 ? 8.491 5.474 1.236 1.00 76.00 75 ASN A N 1
ATOM 584 C CA . ASN A 1 75 ? 8.853 4.220 0.567 1.00 76.00 75 ASN A CA 1
ATOM 585 C C . ASN A 1 75 ? 7.995 3.969 -0.679 1.00 76.00 75 ASN A C 1
ATOM 587 O O . ASN A 1 75 ? 8.536 3.675 -1.746 1.00 76.00 75 ASN A O 1
ATOM 591 N N . LYS A 1 76 ? 6.672 4.165 -0.600 1.00 66.06 76 LYS A N 1
ATOM 592 C CA . LYS A 1 76 ? 5.778 4.032 -1.764 1.00 66.06 76 LYS A CA 1
ATOM 593 C C . LYS A 1 76 ? 6.140 5.024 -2.875 1.00 66.06 76 LYS A C 1
ATOM 595 O O . LYS A 1 76 ? 6.169 4.660 -4.056 1.00 66.06 76 LYS A O 1
ATOM 600 N N . ARG A 1 77 ? 6.463 6.272 -2.517 1.00 72.38 77 ARG A N 1
ATOM 601 C CA . ARG A 1 77 ? 6.911 7.302 -3.474 1.00 72.38 77 ARG A CA 1
ATOM 602 C C . ARG A 1 77 ? 8.235 6.932 -4.139 1.00 72.38 77 ARG A C 1
ATOM 604 O O . ARG A 1 77 ? 8.374 7.123 -5.349 1.00 72.38 77 ARG A O 1
ATOM 611 N N . ILE A 1 78 ? 9.188 6.402 -3.375 1.00 80.62 78 ILE A N 1
ATOM 612 C CA . ILE A 1 78 ? 10.492 5.960 -3.880 1.00 80.62 78 ILE A CA 1
ATOM 613 C C . ILE A 1 78 ? 10.321 4.779 -4.841 1.00 80.62 78 ILE A C 1
ATOM 615 O O . ILE A 1 78 ? 10.822 4.853 -5.961 1.00 80.62 78 ILE A O 1
ATOM 619 N N . LEU A 1 79 ? 9.552 3.750 -4.465 1.00 78.31 79 LEU A N 1
ATOM 620 C CA . LEU A 1 79 ? 9.276 2.590 -5.324 1.00 78.31 79 LEU A CA 1
ATOM 621 C C . LEU A 1 79 ? 8.626 3.000 -6.650 1.00 78.31 79 LEU A C 1
ATOM 623 O O . LEU A 1 79 ? 9.056 2.561 -7.715 1.00 78.31 79 LEU A O 1
ATOM 627 N N . THR A 1 80 ? 7.652 3.912 -6.603 1.00 63.91 80 THR A N 1
ATOM 628 C CA . THR A 1 80 ? 6.982 4.428 -7.809 1.00 63.91 80 THR A CA 1
ATOM 629 C C . THR A 1 80 ? 7.974 5.110 -8.758 1.00 63.91 80 THR A C 1
ATOM 631 O O . THR A 1 80 ? 7.963 4.862 -9.965 1.00 63.91 80 THR A O 1
ATOM 634 N N . ARG A 1 81 ? 8.866 5.957 -8.225 1.00 73.38 81 ARG A N 1
ATOM 635 C CA . ARG A 1 81 ? 9.901 6.636 -9.023 1.00 73.38 81 ARG A CA 1
ATOM 636 C C . ARG A 1 81 ? 10.931 5.658 -9.579 1.00 73.38 81 ARG A C 1
ATOM 638 O O . ARG A 1 81 ? 11.354 5.822 -10.720 1.00 73.38 81 ARG A O 1
ATOM 645 N N . LEU A 1 82 ? 11.310 4.647 -8.800 1.00 79.94 82 LEU A N 1
ATOM 646 C CA . LEU A 1 82 ? 12.268 3.633 -9.223 1.00 79.94 82 LEU A CA 1
ATOM 647 C C . LEU A 1 82 ? 11.714 2.786 -10.374 1.00 79.94 82 LEU A C 1
ATOM 649 O O . LEU A 1 82 ? 12.415 2.585 -11.358 1.00 79.94 82 LEU A O 1
ATOM 653 N N . LEU A 1 83 ? 10.447 2.368 -10.308 1.00 74.25 83 LEU A N 1
ATOM 654 C CA . LEU A 1 83 ? 9.775 1.660 -11.405 1.00 74.25 83 LEU A CA 1
ATOM 655 C C . LEU A 1 83 ? 9.713 2.504 -12.682 1.00 74.25 83 LEU A C 1
ATOM 657 O O . LEU A 1 83 ? 10.020 2.006 -13.765 1.00 74.25 83 LEU A O 1
ATOM 661 N N . ALA A 1 84 ? 9.366 3.788 -12.565 1.00 66.56 84 ALA A N 1
ATOM 662 C CA . ALA A 1 84 ? 9.372 4.700 -13.707 1.00 66.56 84 ALA A CA 1
ATOM 663 C C . ALA A 1 84 ? 10.779 4.842 -14.315 1.00 66.56 84 ALA A C 1
ATOM 665 O O . ALA A 1 84 ? 10.931 4.800 -15.535 1.00 66.56 84 ALA A O 1
ATOM 666 N N . PHE A 1 85 ? 11.807 4.956 -13.471 1.00 82.81 85 PHE A N 1
ATOM 667 C CA . PHE A 1 85 ? 13.196 5.030 -13.913 1.00 82.81 85 PHE A CA 1
ATOM 668 C C . PHE A 1 85 ? 13.673 3.735 -14.581 1.00 82.81 85 PHE A C 1
ATOM 670 O O . PHE A 1 85 ? 14.311 3.806 -15.625 1.00 82.81 85 PHE A O 1
ATOM 677 N N . MET A 1 86 ? 13.343 2.564 -14.028 1.00 83.19 86 MET A N 1
ATOM 678 C CA . MET A 1 86 ? 13.710 1.273 -14.620 1.00 83.19 86 MET A CA 1
ATOM 679 C C . MET A 1 86 ? 13.109 1.116 -16.019 1.00 83.19 86 MET A C 1
ATOM 681 O O . MET A 1 86 ? 13.834 0.780 -16.949 1.00 83.19 86 MET A O 1
ATOM 685 N N . ARG A 1 87 ? 11.831 1.472 -16.204 1.00 72.75 87 ARG A N 1
ATOM 686 C CA . ARG A 1 87 ? 11.188 1.465 -17.531 1.00 72.75 87 ARG A CA 1
ATOM 687 C C . ARG A 1 87 ? 11.861 2.436 -18.499 1.00 72.75 87 ARG A C 1
ATOM 689 O O . ARG A 1 87 ? 12.180 2.058 -19.619 1.00 72.75 87 ARG A O 1
ATOM 696 N N . PHE A 1 88 ? 12.134 3.662 -18.049 1.00 81.75 88 PHE A N 1
ATOM 697 C CA . PHE A 1 88 ? 12.869 4.649 -18.842 1.00 81.75 88 PHE A CA 1
ATOM 698 C C . PHE A 1 88 ? 14.251 4.126 -19.269 1.00 81.75 88 PHE A C 1
ATOM 700 O O . PHE A 1 88 ? 14.624 4.237 -20.435 1.00 81.75 88 PHE A O 1
ATOM 707 N N . ALA A 1 89 ? 15.001 3.524 -18.344 1.00 85.69 89 ALA A N 1
ATOM 708 C CA . ALA A 1 89 ? 16.316 2.963 -18.620 1.00 85.69 89 ALA A CA 1
ATOM 709 C C . ALA A 1 89 ? 16.238 1.783 -19.600 1.00 85.69 89 ALA A C 1
ATOM 711 O O . ALA A 1 89 ? 17.000 1.754 -20.563 1.00 85.69 89 ALA A O 1
ATOM 712 N N . GLU A 1 90 ? 15.299 0.852 -19.411 1.00 82.44 90 GLU A N 1
ATOM 713 C CA . GLU A 1 90 ? 15.066 -0.265 -20.334 1.00 82.44 90 GLU A CA 1
ATOM 714 C C . GLU A 1 90 ? 14.752 0.208 -21.754 1.00 82.44 90 GLU A C 1
ATOM 716 O O . GLU A 1 90 ? 15.317 -0.317 -22.713 1.00 82.44 90 GLU A O 1
ATOM 721 N N . ASP A 1 91 ? 13.878 1.2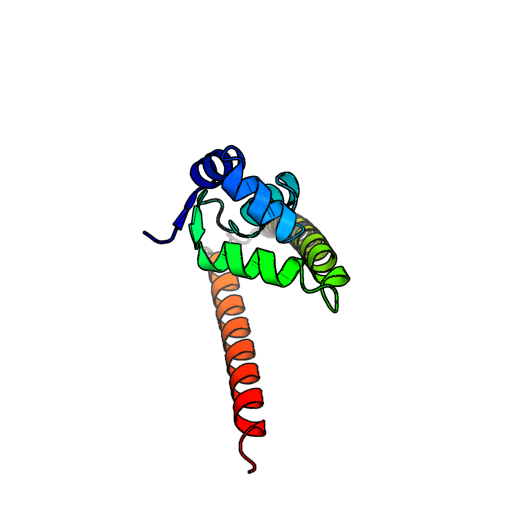03 -21.905 1.00 76.50 91 ASP A N 1
ATOM 722 C CA . ASP A 1 91 ? 13.515 1.746 -23.216 1.00 76.50 91 ASP A CA 1
ATOM 723 C C . ASP A 1 91 ? 14.727 2.394 -23.899 1.00 76.50 91 ASP A C 1
ATOM 725 O O . ASP A 1 91 ? 14.978 2.178 -25.088 1.00 76.50 91 ASP A O 1
ATOM 729 N N . HIS A 1 92 ? 15.540 3.132 -23.140 1.00 82.81 92 HIS A N 1
ATOM 730 C CA . HIS A 1 92 ? 16.778 3.712 -23.653 1.00 82.81 92 HIS A CA 1
ATOM 731 C C . HIS A 1 92 ? 17.833 2.655 -24.007 1.00 82.81 92 HIS A C 1
ATOM 733 O O . HIS A 1 92 ? 18.489 2.790 -25.041 1.00 82.81 92 HIS A O 1
ATOM 739 N N . PHE A 1 93 ? 17.985 1.591 -23.216 1.00 84.00 93 PHE A N 1
ATOM 740 C CA . PHE A 1 93 ? 18.909 0.503 -23.536 1.00 84.00 93 PHE A CA 1
ATOM 741 C C . PHE A 1 93 ? 18.475 -0.261 -24.786 1.00 84.00 93 PHE A C 1
ATOM 743 O O . PHE A 1 93 ? 19.306 -0.462 -25.667 1.00 84.00 93 PHE A O 1
ATOM 750 N N . LYS A 1 94 ? 17.179 -0.562 -24.944 1.00 78.31 94 LYS A N 1
ATOM 751 C CA . LYS A 1 94 ? 16.636 -1.151 -26.182 1.00 78.31 94 LYS A CA 1
ATOM 752 C C . LYS A 1 94 ? 16.928 -0.270 -27.398 1.00 78.31 94 LYS A C 1
ATOM 754 O O . LYS A 1 94 ? 17.328 -0.768 -28.447 1.00 78.31 94 LYS A O 1
ATOM 759 N N . ASN A 1 95 ? 16.773 1.048 -27.262 1.00 80.31 95 ASN A N 1
ATOM 760 C CA . ASN A 1 95 ? 17.087 1.986 -28.341 1.00 80.31 95 ASN A CA 1
ATOM 761 C C . ASN A 1 95 ? 18.575 1.956 -28.720 1.00 80.31 95 ASN A C 1
ATOM 763 O O . ASN A 1 95 ? 18.900 1.960 -29.906 1.00 80.31 95 ASN A O 1
ATOM 767 N N . ILE A 1 96 ? 19.477 1.894 -27.736 1.00 81.75 96 ILE A N 1
ATOM 768 C CA . ILE A 1 96 ? 20.924 1.790 -27.976 1.00 81.75 96 ILE A CA 1
ATOM 769 C C . ILE A 1 96 ? 21.279 0.444 -28.621 1.00 81.75 96 ILE A C 1
ATOM 771 O O . ILE A 1 96 ? 22.028 0.424 -29.595 1.00 81.75 96 ILE A O 1
ATOM 775 N N . GLU A 1 97 ? 20.721 -0.668 -28.138 1.00 77.44 97 GLU A N 1
ATOM 776 C CA . GLU A 1 97 ? 20.925 -2.005 -28.714 1.00 77.44 97 GLU A CA 1
ATOM 777 C C . GLU A 1 97 ? 20.518 -2.051 -30.193 1.00 77.44 97 GLU A C 1
ATOM 779 O O . GLU A 1 97 ? 21.289 -2.516 -31.037 1.00 77.44 97 GLU A O 1
ATOM 784 N N . ASN A 1 98 ? 19.356 -1.472 -30.516 1.00 75.94 98 ASN A N 1
ATOM 785 C CA . ASN A 1 98 ? 18.861 -1.354 -31.886 1.00 75.94 98 ASN A CA 1
ATOM 786 C C . ASN A 1 98 ? 19.792 -0.511 -32.773 1.00 75.94 98 ASN A C 1
ATOM 788 O O . ASN A 1 98 ? 20.036 -0.870 -33.925 1.00 75.94 98 ASN A O 1
ATOM 792 N N . LEU A 1 99 ? 20.333 0.595 -32.250 1.00 79.19 99 LEU A N 1
ATOM 793 C CA . LEU A 1 99 ? 21.250 1.475 -32.986 1.00 79.19 99 LEU A CA 1
ATOM 794 C C . LEU A 1 99 ? 22.630 0.846 -33.208 1.00 79.19 99 LEU A C 1
ATOM 796 O O . LEU A 1 99 ? 23.244 1.064 -34.251 1.00 79.19 99 LEU A O 1
ATOM 800 N N . CYS A 1 100 ? 23.123 0.065 -32.249 1.00 79.00 100 CYS A N 1
ATOM 801 C CA . CYS A 1 100 ? 24.426 -0.591 -32.338 1.00 79.00 100 CYS A CA 1
ATOM 802 C C . CYS A 1 100 ? 24.413 -1.867 -33.195 1.00 79.00 100 CYS A C 1
ATOM 804 O O . CYS A 1 100 ? 25.470 -2.469 -33.384 1.00 79.00 100 CYS A O 1
ATOM 806 N N . GLY A 1 101 ? 23.250 -2.295 -33.705 1.00 69.62 101 GLY A N 1
ATOM 807 C CA . GLY A 1 101 ? 23.123 -3.498 -34.533 1.00 69.62 101 GLY A CA 1
ATOM 808 C C . GLY A 1 101 ? 23.524 -4.783 -33.806 1.00 69.62 101 GLY A C 1
ATOM 809 O O . GLY A 1 101 ? 23.816 -5.790 -34.453 1.00 69.62 101 GLY A O 1
ATOM 810 N N . MET A 1 102 ? 23.570 -4.759 -32.470 1.00 64.69 102 MET A N 1
ATOM 811 C CA . MET A 1 102 ? 23.818 -5.961 -31.689 1.00 64.69 102 MET A CA 1
ATOM 812 C C . MET A 1 102 ? 22.499 -6.736 -31.610 1.00 64.69 102 MET A C 1
ATOM 814 O O . MET A 1 102 ? 21.526 -6.190 -31.090 1.00 64.69 102 MET A O 1
ATOM 818 N N . PRO A 1 103 ? 22.415 -7.985 -32.110 1.00 56.22 103 PRO A N 1
ATOM 819 C CA . PRO A 1 103 ? 21.256 -8.818 -31.832 1.00 56.22 103 PRO A CA 1
ATOM 820 C C . PRO A 1 103 ? 21.180 -8.968 -30.316 1.00 56.22 103 PRO A C 1
ATOM 822 O O . PRO A 1 103 ? 22.101 -9.538 -29.724 1.00 56.22 103 PRO A O 1
ATOM 825 N N . GLY A 1 104 ? 20.127 -8.400 -29.712 1.00 57.75 104 GLY A N 1
ATOM 826 C CA . GLY A 1 104 ? 19.880 -8.432 -28.275 1.00 57.75 104 GLY A CA 1
ATOM 827 C C . GLY A 1 104 ? 20.188 -9.831 -27.776 1.00 57.75 104 GLY A C 1
ATOM 828 O O . GLY A 1 104 ? 19.544 -10.798 -28.188 1.00 57.75 104 GLY A O 1
ATOM 829 N N . THR A 1 105 ? 21.279 -9.966 -27.023 1.00 54.16 105 THR A N 1
ATOM 830 C CA . THR A 1 105 ? 21.779 -11.271 -26.616 1.00 54.16 105 THR A CA 1
ATOM 831 C C . THR A 1 105 ? 20.651 -11.957 -25.867 1.00 54.16 105 THR A C 1
ATOM 833 O O . THR A 1 105 ? 20.304 -11.538 -24.770 1.00 54.16 105 THR A O 1
ATOM 836 N N . GLY A 1 106 ? 20.062 -12.989 -26.476 1.00 50.50 106 GLY A N 1
ATOM 837 C CA . GLY A 1 106 ? 18.882 -13.717 -26.002 1.00 50.50 106 GLY A CA 1
ATOM 838 C C . GLY A 1 106 ? 19.088 -14.498 -24.702 1.00 50.50 106 GLY A C 1
ATOM 839 O O . GLY A 1 106 ? 18.421 -15.501 -24.463 1.00 50.50 106 GLY A O 1
ATOM 840 N N . LYS A 1 107 ? 20.011 -14.070 -23.844 1.00 47.75 107 LYS A N 1
ATOM 841 C CA . LYS A 1 107 ? 19.992 -14.428 -22.437 1.00 47.75 107 LYS A CA 1
ATOM 842 C C . LYS A 1 107 ? 19.067 -13.421 -21.785 1.00 47.75 107 LYS A C 1
ATOM 844 O O . LYS A 1 107 ? 19.477 -12.279 -21.618 1.00 47.75 107 LYS A O 1
ATOM 849 N N . ARG A 1 108 ? 17.834 -13.861 -21.487 1.00 50.47 108 ARG A N 1
ATOM 850 C CA . ARG A 1 108 ? 16.881 -13.183 -20.594 1.00 50.47 108 ARG A CA 1
ATOM 851 C C . ARG A 1 108 ? 17.660 -12.280 -19.649 1.00 50.47 108 ARG A C 1
ATOM 853 O O . ARG A 1 108 ? 18.387 -12.790 -18.791 1.00 50.47 108 ARG A O 1
ATOM 860 N N . THR A 1 109 ? 17.553 -10.968 -19.849 1.00 53.00 109 THR A N 1
ATOM 861 C CA . THR A 1 109 ? 17.809 -10.000 -18.788 1.00 53.00 109 THR A CA 1
ATOM 862 C C . THR A 1 109 ? 17.124 -10.597 -17.574 1.00 53.00 109 THR A C 1
ATOM 864 O O . THR A 1 109 ? 15.942 -10.929 -17.681 1.00 53.00 109 THR A O 1
ATOM 867 N N . ARG A 1 110 ? 17.892 -10.917 -16.523 1.00 57.31 110 ARG A N 1
ATOM 868 C CA . ARG A 1 110 ? 17.344 -11.492 -15.289 1.00 57.31 110 ARG A CA 1
ATOM 869 C C . ARG A 1 110 ? 16.092 -10.683 -14.982 1.00 57.31 110 ARG A C 1
ATOM 871 O O . ARG A 1 110 ? 16.180 -9.455 -14.923 1.00 57.31 110 ARG A O 1
ATOM 878 N N . ASP A 1 111 ? 14.945 -11.349 -14.975 1.00 60.34 111 ASP A N 1
ATOM 879 C CA . ASP A 1 111 ? 13.685 -10.664 -14.745 1.00 60.34 111 ASP A CA 1
ATOM 880 C C . ASP A 1 111 ? 13.746 -9.971 -13.382 1.00 60.34 111 ASP A C 1
ATOM 882 O O . ASP A 1 111 ? 14.599 -10.262 -12.534 1.00 60.34 111 ASP A O 1
ATOM 886 N N . LEU A 1 112 ? 12.878 -8.981 -13.196 1.00 57.78 112 LEU A N 1
ATOM 887 C CA . LEU A 1 112 ? 12.814 -8.249 -11.938 1.00 57.78 112 LEU A CA 1
ATOM 888 C C . LEU A 1 112 ? 12.653 -9.220 -10.752 1.00 57.78 112 LEU A C 1
ATOM 890 O O . LEU A 1 112 ? 13.283 -9.006 -9.720 1.00 57.78 112 LEU A O 1
ATOM 894 N N . GLU A 1 113 ? 11.918 -10.322 -10.946 1.00 57.34 113 GLU A N 1
ATOM 895 C CA . GLU A 1 113 ? 11.774 -11.448 -10.014 1.00 57.34 113 GLU A CA 1
ATOM 896 C C . GLU A 1 113 ? 13.119 -11.946 -9.472 1.00 57.34 113 GLU A C 1
ATOM 898 O O . GLU A 1 113 ? 13.313 -12.029 -8.262 1.00 57.34 113 GLU A O 1
ATOM 903 N N . HIS A 1 114 ? 14.092 -12.210 -10.344 1.00 63.06 114 HIS A N 1
ATOM 904 C CA . HIS A 1 114 ? 15.400 -12.709 -9.934 1.00 63.06 114 HIS A CA 1
ATOM 905 C C . HIS A 1 114 ? 16.191 -11.696 -9.087 1.00 63.06 114 HIS A C 1
ATOM 907 O O . HIS A 1 114 ? 16.890 -12.073 -8.146 1.00 63.06 114 HIS A O 1
ATOM 913 N N . TYR A 1 115 ? 16.074 -10.399 -9.381 1.00 64.69 115 TYR A N 1
ATOM 914 C CA . TYR A 1 115 ? 16.689 -9.352 -8.556 1.00 64.69 115 TYR A CA 1
ATOM 915 C C . TYR A 1 115 ? 15.965 -9.163 -7.219 1.00 64.69 115 TYR A C 1
ATOM 917 O O . TYR A 1 115 ? 16.612 -8.899 -6.203 1.00 64.69 115 TYR A O 1
ATOM 925 N N . LEU A 1 116 ? 14.640 -9.317 -7.208 1.00 59.84 116 LEU A N 1
ATOM 926 C CA . LEU A 1 116 ? 13.829 -9.277 -5.994 1.00 59.84 116 LEU A CA 1
ATOM 927 C C . LEU A 1 116 ? 14.127 -10.474 -5.086 1.00 59.84 116 LEU A C 1
ATOM 929 O O . LEU A 1 116 ? 14.257 -10.292 -3.877 1.00 59.84 116 LEU A O 1
ATOM 933 N N . GLU A 1 117 ? 14.324 -11.670 -5.643 1.00 65.62 117 GLU A N 1
ATOM 934 C CA 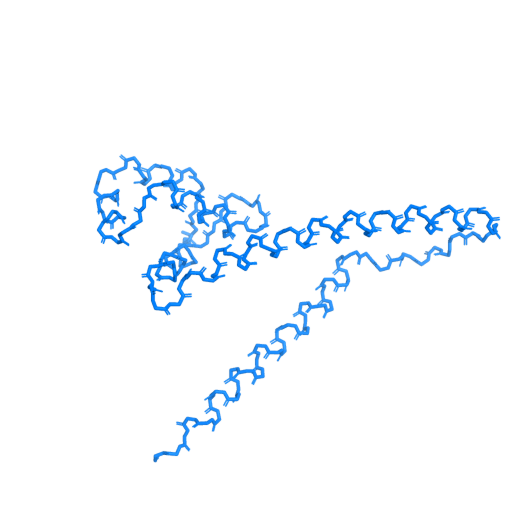. GLU A 1 117 ? 14.764 -12.846 -4.890 1.00 65.62 117 GLU A CA 1
ATOM 935 C C . GLU A 1 117 ? 16.127 -12.623 -4.226 1.00 65.62 117 GLU A C 1
ATOM 937 O O . GLU A 1 117 ? 16.307 -12.943 -3.049 1.00 65.62 117 GLU A O 1
ATOM 942 N N . ASP A 1 118 ? 17.094 -12.069 -4.957 1.00 68.12 118 ASP A N 1
ATOM 943 C CA . ASP A 1 118 ? 18.424 -11.787 -4.417 1.00 68.12 118 ASP A CA 1
ATOM 944 C C . ASP A 1 118 ? 18.376 -10.700 -3.328 1.00 68.12 118 ASP A C 1
ATOM 946 O O . ASP A 1 118 ? 19.016 -10.841 -2.281 1.00 68.12 118 ASP A O 1
ATOM 950 N N . ALA A 1 119 ? 17.558 -9.659 -3.509 1.00 58.12 119 ALA A N 1
ATOM 951 C CA . ALA A 1 119 ? 17.329 -8.629 -2.496 1.00 58.12 119 ALA A CA 1
ATOM 952 C C . ALA A 1 119 ? 16.599 -9.173 -1.249 1.00 58.12 119 ALA A C 1
ATOM 954 O O . ALA A 1 119 ? 16.971 -8.838 -0.120 1.00 58.12 119 ALA A O 1
ATOM 955 N N . SER A 1 120 ? 15.609 -10.053 -1.431 1.00 58.00 120 SER A N 1
ATOM 956 C CA . SER A 1 120 ? 14.856 -10.702 -0.349 1.00 58.00 120 SER A CA 1
ATOM 957 C C . SER A 1 120 ? 15.767 -11.565 0.530 1.00 58.00 120 SER A C 1
ATOM 959 O O . SER A 1 120 ? 15.766 -11.437 1.759 1.00 58.00 120 SER A O 1
ATOM 961 N N . LYS A 1 121 ? 16.659 -12.348 -0.093 1.00 65.38 121 LYS A N 1
ATOM 962 C CA . LYS A 1 121 ? 17.674 -13.155 0.609 1.00 65.38 121 LYS A CA 1
ATOM 963 C C . LYS A 1 121 ? 18.619 -12.293 1.454 1.00 65.38 121 LYS A C 1
ATOM 965 O O . LYS A 1 121 ? 18.991 -12.687 2.560 1.00 65.38 121 LYS A O 1
ATOM 970 N N . ILE A 1 122 ? 19.006 -11.112 0.964 1.00 58.12 122 ILE A N 1
ATOM 971 C CA . ILE A 1 122 ? 19.864 -10.171 1.705 1.00 58.12 122 ILE A CA 1
ATOM 972 C C . ILE A 1 122 ? 19.128 -9.610 2.928 1.00 58.12 122 ILE A C 1
ATOM 974 O O . ILE A 1 122 ? 19.698 -9.570 4.021 1.00 58.12 122 ILE A O 1
ATOM 978 N N . ASN A 1 123 ? 17.860 -9.226 2.769 1.00 46.06 123 ASN A N 1
ATOM 979 C CA . ASN A 1 123 ? 17.072 -8.622 3.842 1.00 46.06 123 ASN A CA 1
ATOM 980 C C . ASN A 1 123 ? 16.743 -9.635 4.957 1.00 46.06 123 ASN A C 1
ATOM 982 O O . ASN A 1 123 ? 16.879 -9.333 6.143 1.00 46.06 123 ASN A O 1
ATOM 986 N N . GLN A 1 124 ? 16.426 -10.879 4.586 1.00 48.12 124 GLN A N 1
ATOM 987 C CA . GLN A 1 124 ? 16.192 -11.974 5.531 1.00 48.12 124 GLN A CA 1
ATOM 988 C C . GLN A 1 124 ? 17.458 -12.322 6.335 1.00 48.12 124 GLN A C 1
ATOM 990 O O . GLN A 1 124 ? 17.401 -12.567 7.542 1.00 48.12 124 GLN A O 1
ATOM 995 N N . LYS A 1 125 ? 18.632 -12.273 5.691 1.00 49.41 125 LYS A N 1
ATOM 996 C CA . LYS A 1 125 ? 19.925 -12.473 6.359 1.00 49.41 125 LYS A CA 1
ATOM 997 C C . LYS A 1 125 ? 20.266 -11.329 7.321 1.00 49.41 125 LYS A C 1
ATOM 999 O O . LYS A 1 125 ? 20.802 -11.589 8.397 1.00 49.41 125 LYS A O 1
ATOM 1004 N N . ALA A 1 126 ? 19.929 -10.086 6.971 1.00 45.66 126 ALA A N 1
ATOM 1005 C CA . ALA A 1 126 ? 20.098 -8.929 7.851 1.00 45.66 126 ALA A CA 1
ATOM 1006 C C . ALA A 1 126 ? 19.197 -9.015 9.099 1.00 45.66 126 ALA A C 1
ATOM 1008 O O . ALA A 1 126 ? 19.680 -8.800 10.211 1.00 45.66 126 ALA A O 1
ATOM 1009 N N . GLN A 1 127 ? 17.931 -9.414 8.936 1.00 41.91 127 GLN A N 1
ATOM 1010 C CA . GLN A 1 127 ? 16.996 -9.624 10.050 1.00 41.91 127 GLN A CA 1
ATOM 1011 C C . GLN A 1 127 ? 17.423 -10.781 10.964 1.00 41.91 127 GLN A C 1
ATOM 1013 O O . GLN A 1 127 ? 17.427 -10.634 12.184 1.00 41.91 127 GLN A O 1
ATOM 1018 N N . SER A 1 128 ? 17.860 -11.908 10.395 1.00 45.97 128 SER A N 1
ATOM 1019 C CA . SER A 1 128 ? 18.394 -13.035 11.173 1.00 45.97 128 SER A CA 1
ATOM 1020 C C . SER A 1 128 ? 19.654 -12.646 11.961 1.00 45.97 128 SER A C 1
ATOM 1022 O O . SER A 1 128 ? 19.793 -13.010 13.130 1.00 45.97 128 SER A O 1
ATOM 1024 N N . GLY A 1 129 ? 20.536 -11.831 11.370 1.00 50.97 129 GLY A N 1
ATOM 1025 C CA . GLY A 1 129 ? 21.713 -11.284 12.049 1.00 50.97 129 GLY A CA 1
ATOM 1026 C C . GLY A 1 129 ? 21.369 -10.320 13.190 1.00 50.97 129 GLY A C 1
ATOM 1027 O O . GLY A 1 129 ? 21.983 -10.394 14.252 1.00 50.97 129 GLY A O 1
ATOM 1028 N N . GLN A 1 130 ? 20.362 -9.460 13.011 1.00 43.78 130 GLN A N 1
ATOM 1029 C CA . GLN A 1 130 ? 19.875 -8.561 14.065 1.00 43.78 130 GLN A CA 1
ATOM 1030 C C . GLN A 1 130 ? 19.240 -9.328 15.233 1.00 43.78 130 GLN A C 1
ATOM 1032 O O . GLN A 1 130 ? 19.556 -9.039 16.386 1.00 43.78 130 GLN A O 1
ATOM 1037 N N . ILE A 1 131 ? 18.423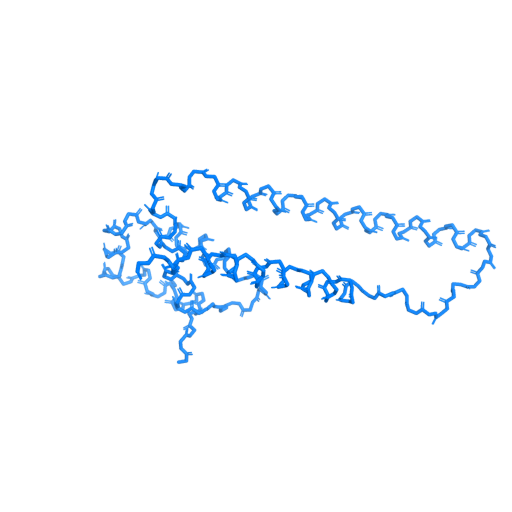 -10.350 14.956 1.00 48.38 131 ILE A N 1
ATOM 1038 C CA . ILE A 1 131 ? 17.829 -11.212 15.992 1.00 48.38 131 ILE A CA 1
ATOM 1039 C C . ILE A 1 131 ? 18.922 -11.989 16.741 1.00 48.38 131 ILE A C 1
ATOM 1041 O O . ILE A 1 131 ? 18.915 -12.041 17.970 1.00 48.38 131 ILE A O 1
ATOM 1045 N N . SER A 1 132 ? 19.907 -12.539 16.024 1.00 47.84 132 SER A N 1
ATOM 1046 C CA . SER A 1 132 ? 21.041 -13.235 16.645 1.00 47.84 132 SER A CA 1
ATOM 1047 C C . SER A 1 132 ? 21.888 -12.309 17.526 1.00 47.84 132 SER A C 1
ATOM 1049 O O . SER A 1 132 ? 22.368 -12.746 18.570 1.00 47.84 132 SER A O 1
ATOM 1051 N N . ALA A 1 133 ? 22.069 -11.043 17.136 1.00 52.62 133 ALA A N 1
ATOM 1052 C CA . ALA A 1 133 ? 22.785 -10.052 17.938 1.00 52.62 133 ALA A CA 1
ATOM 1053 C C . ALA A 1 133 ? 22.009 -9.676 19.211 1.00 52.62 133 ALA A C 1
ATOM 1055 O O . ALA A 1 133 ? 22.608 -9.582 20.279 1.00 52.62 133 ALA A O 1
ATOM 1056 N N . MET A 1 134 ? 20.681 -9.538 19.118 1.00 45.44 134 MET A N 1
ATOM 1057 C CA . MET A 1 134 ? 19.814 -9.248 20.267 1.00 45.44 134 MET A CA 1
ATOM 1058 C C . MET A 1 134 ? 19.766 -10.402 21.279 1.00 45.44 134 MET A C 1
ATOM 1060 O O . MET A 1 134 ? 19.816 -10.160 22.486 1.00 45.44 134 MET A O 1
ATOM 1064 N N . LEU A 1 135 ? 19.728 -11.655 20.810 1.00 51.12 135 LEU A N 1
ATOM 1065 C CA . LEU A 1 135 ? 19.738 -12.839 21.678 1.00 51.12 135 LEU A CA 1
ATOM 1066 C C . LEU A 1 135 ? 21.112 -13.087 22.326 1.00 51.12 135 LEU A C 1
ATOM 1068 O O . LEU A 1 135 ? 21.175 -13.549 23.463 1.00 51.12 135 LEU A O 1
ATOM 1072 N N . GLY A 1 136 ? 22.211 -12.738 21.648 1.00 49.00 136 GLY A N 1
ATOM 1073 C CA . GLY A 1 136 ? 23.571 -12.864 22.187 1.00 49.00 136 GLY A CA 1
ATOM 1074 C C . GLY A 1 136 ? 23.908 -11.862 23.299 1.00 49.00 136 GLY A C 1
ATOM 1075 O O . GLY A 1 136 ? 24.718 -12.168 24.170 1.00 49.00 136 GLY A O 1
ATOM 1076 N N . SER A 1 137 ? 23.270 -10.689 23.317 1.00 52.72 137 SER A N 1
ATOM 1077 C CA . SER A 1 137 ? 23.443 -9.680 24.376 1.00 52.72 137 SER A CA 1
ATOM 1078 C C . SER A 1 137 ? 22.617 -9.936 25.647 1.00 52.72 137 SER A C 1
ATOM 1080 O O . SER A 1 137 ? 22.790 -9.223 26.631 1.00 52.72 137 SER A O 1
ATOM 1082 N N . GLY A 1 138 ? 21.716 -10.927 25.640 1.00 48.50 138 GLY A N 1
ATOM 1083 C CA . GLY A 1 138 ? 20.714 -11.144 26.692 1.00 48.50 138 GLY A CA 1
ATOM 1084 C C . GLY A 1 138 ? 21.029 -12.215 27.743 1.00 48.50 138 GLY A C 1
ATOM 1085 O O . GLY A 1 138 ? 20.176 -12.465 28.589 1.00 48.50 138 GLY A O 1
ATOM 1086 N N . LEU A 1 139 ? 22.208 -12.851 27.725 1.00 45.41 139 LEU A N 1
ATOM 1087 C CA . LEU A 1 139 ? 22.588 -13.865 28.721 1.00 45.41 139 LEU A CA 1
ATOM 1088 C C . LEU A 1 139 ? 23.884 -13.484 29.460 1.00 45.41 139 LEU A C 1
ATOM 1090 O O . LEU A 1 139 ? 24.936 -14.096 29.298 1.00 45.41 139 LEU A O 1
ATOM 1094 N N . GLN A 1 140 ? 23.791 -12.445 30.286 1.00 45.09 140 GLN A N 1
ATOM 1095 C CA . GLN A 1 140 ? 24.630 -12.285 31.475 1.00 45.09 140 GLN A CA 1
ATOM 1096 C C . GLN A 1 140 ? 23.720 -11.963 32.664 1.00 45.09 140 GLN A C 1
ATOM 1098 O O . GLN A 1 140 ? 23.560 -10.8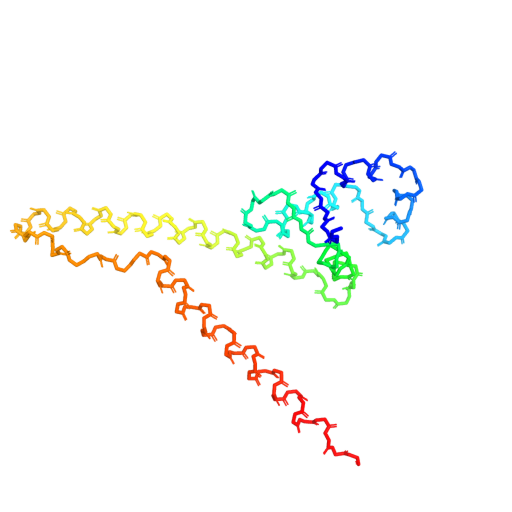06 33.044 1.00 45.09 140 GLN A O 1
ATOM 1103 N N . VAL A 1 141 ? 23.112 -13.011 33.219 1.00 42.16 141 VAL A N 1
ATOM 1104 C CA . VAL A 1 141 ? 22.772 -13.120 34.645 1.00 42.16 141 VAL A CA 1
ATOM 1105 C C . VAL A 1 141 ? 23.185 -14.513 35.088 1.00 42.16 141 VAL A C 1
ATOM 1107 O O . VAL A 1 141 ? 22.866 -15.465 34.340 1.00 42.16 141 VAL A O 1
#

Organism: Alexandrium catenella (NCBI:txid2925)

Foldseek 3Di:
DQKDAPVNLVVLCVPVVSQVVCVVLVHHSVNLSVLQVLQPPVVPRMDGPVSSVVSSVQCSPVVPNPCPVVVSVVVVVVVVVVVVVVVVVVVVVVVVCVVVVPPPPPPPPCPVVNVVVVVVVVVVVVVVVVVVVVVVVPPDD

pLDDT: mean 72.11, std 15.63, range [41.91, 96.44]

Sequence (141 aa):
DGLLSGDELEDALLNPTFEEHMRAAGMEAWEARGLFQLLDTDATGHITVDDFLYGIIRLKNKEQSVDLATVMYENKRILTRLLAFMRFAEDHFKNIENLCGMPGTGKRTRDLEHYLEDASKINQKAQSGQISAMLGSGLQV

Radius of gyration: 21.83 Å; chains: 1; bounding box: 46×29×69 Å

Secondary structure (DSSP, 8-state):
--EEEHHHHHHHHHSHHHHHHHHHTT--HHHHHHHHHHH-TT--SEEEHHHHHHHHHHHH-TTTTTTHHHHHHHHHHHHHHHHHHHHHHHHHHHHHHHHTT----SS----HHHHHHHHHHHHHHHHHHHHHHHHHTT---